Protein 3QWX (pdb70)

Solvent-accessible surface area: 10284 Å² total; per-residue (Å²): 147,52,24,73,15,143,102,8,168,42,10,46,23,83,82,12,55,131,127,77,0,79,141,26,0,32,55,126,134,14,74,70,2,14,0,0,0,5,53,20,117,138,130,60,34,63,8,0,0,0,9,5,21,98,154,66,104,20,6,13,31,31,43,2,55,162,40,152,80,130,173,84,72,114,45,100,18,26,15,80,6,64,132,74,88,23,105,61,20,16,33,0,0,82,64,3,22,145,159,82,29,68,120,10,30,4,116,35,26,24,132,42,104,85,95,46,36,1,34,3,37,116,147,12,101,20,135,174,161,73,15,4,74,11,128,120,50,48,115,0,28,0,13,40,95,88,73,156,88,66,36,24,0,18,24,102,148,18,61,56,8,55,0,7,19,110,68,17,104,118,124

Nearest PDB structures (foldseek):
  3qwy-assembly2_B  TM=8.939E-01  e=1.329E-31  Caenorhabditis elegans
  2dvj-assembly1_A  TM=5.159E-01  e=8.125E-13  Homo sapiens
  1b07-assembly1_A  TM=9.883E-01  e=1.172E-05  Mus musculus
  2lmj-assembly1_A  TM=8.742E-01  e=3.281E-04  Homo sapiens
  2yuq-assembly1_A  TM=8.452E-01  e=4.145E-04  Homo sapiens

Radius of gyration: 17.6 Å; Cα contacts (8 Å, |Δi|>4): 354; chains: 1; bounding box: 47×38×43 Å

B-factor: mean 26.17, std 8.37, range [12.66, 71.39]

Foldseek 3Di:
DADQLVLQLLQEDAVDDPVRLCVQCLDQVRDFQEWGKYPDPDPPWIKIKGQQDNPPVGIDIWIWDWADADPVNPQGTWIDTPPDIGSHRSRVLVVQQPPPDPRHGHRHRDDADFPAKKFFCAFAPDDDPQADGDHHRFIWTFRACPDQFWTWIAHPSSDIHIDGPVGIDGD

Sequence (171 aa):
NGFDPFEWRSFYFPGMSREEAHKLLGEPQVSIGTFLMRDSSRPGEYSLTVREADEGNAVCHYLIERGEPKEDGTAAAGVKIANQSFPDIPALLNHFKMRVLTEASLLAAYKKPIIEVVVGTFKFTGERETDLPFEQGERLEILSKTNQDWWEARNALGTTGLVPANYVQIQ

Secondary structure (DSSP, 8-state):
--S-GGGGGGGEETT--HHHHHHHHHSTTPPTTEEEEEE-SSTT-EEEEEE--SSSS-EEEEEEEE-PPPTTSSS---EEETTEEESSHHHHHHHTTSS-SSS----EE--PPPSEEEEESS-B--SSTTB--B-TT-EEEEEE--SSSEEEEE-TT--EEEEEGGGEEE-

Structure (mmCIF, N/CA/C/O backbone):
data_3QWX
#
_entry.id   3QWX
#
_cell.length_a   86.681
_cell.length_b   86.681
_cell.length_c   87.781
_cell.angle_alpha   90.00
_cell.angle_beta   90.00
_cell.angle_gamma   120.00
#
_symmetry.space_group_name_H-M   'P 61 2 2'
#
loop_
_entity.id
_entity.type
_entity.pdbx_description
1 polymer 'Cell death abnormality protein 2'
2 non-polymer 'SULFATE ION'
3 water water
#
loop_
_atom_site.group_PDB
_atom_site.id
_atom_site.type_symbol
_atom_site.label_atom_id
_atom_site.label_alt_id
_atom_site.label_comp_id
_atom_site.label_asym_id
_atom_site.label_entity_id
_atom_site.label_seq_id
_atom_site.pdbx_PDB_ins_code
_atom_site.Cartn_x
_atom_site.Cartn_y
_atom_site.Cartn_z
_atom_site.occupancy
_atom_site.B_iso_or_equiv
_atom_site.auth_seq_id
_atom_site.auth_comp_id
_atom_site.auth_asym_id
_atom_site.auth_atom_id
_atom_site.pdbx_PDB_model_num
ATOM 1 N N . ASN A 1 4 ? 10.502 25.810 60.659 1.00 51.94 4 ASN X N 1
ATOM 2 C CA . ASN A 1 4 ? 9.059 26.025 60.598 1.00 47.96 4 ASN X CA 1
ATOM 3 C C . ASN A 1 4 ? 8.478 25.707 59.206 1.00 46.51 4 ASN X C 1
ATOM 4 O O . ASN A 1 4 ? 8.835 24.690 58.603 1.00 51.34 4 ASN X O 1
ATOM 9 N N . GLY A 1 5 ? 7.598 26.575 58.699 1.00 45.75 5 GLY X N 1
ATOM 10 C CA . GLY A 1 5 ? 6.826 26.287 57.494 1.00 37.98 5 GLY X CA 1
ATOM 11 C C . GLY A 1 5 ? 7.502 26.608 56.166 1.00 39.02 5 GLY X C 1
ATOM 12 O O . GLY A 1 5 ? 6.991 26.271 55.088 1.00 37.61 5 GLY X O 1
ATOM 13 N N . PHE A 1 6 ? 8.648 27.272 56.242 1.00 26.87 6 PHE X N 1
ATOM 14 C CA . PHE A 1 6 ? 9.439 27.591 55.069 1.00 27.11 6 PHE X CA 1
ATOM 15 C C . PHE A 1 6 ? 10.875 27.829 55.523 1.00 24.22 6 PHE X C 1
ATOM 16 O O . PHE A 1 6 ? 11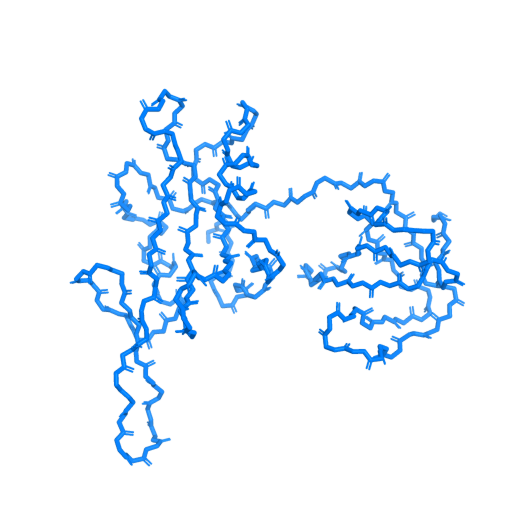.140 28.012 56.712 1.00 23.65 6 PHE X O 1
ATOM 24 N N . ASP A 1 7 ? 11.798 27.800 54.572 1.00 23.89 7 ASP X N 1
ATOM 25 C CA . ASP A 1 7 ? 13.202 28.048 54.857 1.00 23.02 7 ASP X CA 1
ATOM 26 C C . ASP A 1 7 ? 13.537 29.466 54.399 1.00 21.98 7 ASP X C 1
ATOM 27 O O . ASP A 1 7 ? 13.521 29.751 53.195 1.00 19.70 7 ASP X O 1
ATOM 32 N N . PRO A 1 8 ? 13.807 30.366 55.364 1.00 21.36 8 PRO X N 1
ATOM 33 C CA . PRO A 1 8 ? 14.081 31.784 55.092 1.00 19.79 8 PRO X CA 1
ATOM 34 C C . PRO A 1 8 ? 15.262 31.963 54.154 1.00 19.10 8 PRO X C 1
ATOM 35 O O . PRO A 1 8 ? 15.276 32.907 53.376 1.00 17.09 8 PRO X O 1
ATOM 39 N N . PHE A 1 9 ? 16.247 31.070 54.225 1.00 18.49 9 PHE X N 1
ATOM 40 C CA . PHE A 1 9 ? 17.410 31.181 53.346 1.00 19.62 9 PHE X CA 1
ATOM 41 C C . PHE A 1 9 ? 17.069 30.911 51.874 1.00 22.62 9 PHE X C 1
ATOM 42 O O . PHE A 1 9 ? 17.770 31.360 50.964 1.00 20.40 9 PHE X O 1
ATOM 50 N N . GLU A 1 10 ? 15.970 30.207 51.649 1.00 20.31 10 GLU X N 1
ATOM 51 C CA . GLU A 1 10 ? 15.551 29.864 50.288 1.00 19.24 10 GLU X CA 1
ATOM 52 C C . GLU A 1 10 ? 14.449 30.782 49.751 1.00 22.88 10 GLU X C 1
ATOM 53 O O . GLU A 1 10 ? 13.589 30.358 48.967 1.00 25.08 10 GLU X O 1
ATOM 59 N N . TRP A 1 11 ? 14.501 32.051 50.143 1.00 21.10 11 TRP X N 1
ATOM 60 C CA . TRP A 1 11 ? 13.445 33.002 49.799 1.00 21.74 11 TRP X CA 1
ATOM 61 C C . TRP A 1 11 ? 13.328 33.311 48.303 1.00 23.87 11 TRP X C 1
ATOM 62 O O . TRP A 1 11 ? 12.275 33.756 47.836 1.00 23.35 11 TRP X O 1
ATOM 73 N N . ARG A 1 12 ? 14.404 33.084 47.557 1.00 24.39 12 ARG X N 1
ATOM 74 C CA . ARG A 1 12 ? 14.385 33.333 46.116 1.00 27.00 12 ARG X CA 1
ATOM 75 C C . ARG A 1 12 ? 13.423 32.377 45.404 1.00 27.11 12 ARG X C 1
ATOM 76 O O . ARG A 1 12 ? 12.971 32.647 44.290 1.00 29.91 12 ARG X O 1
ATOM 84 N N . SER A 1 13 ? 13.080 31.281 46.075 1.00 24.56 13 SER X N 1
ATOM 85 C CA . SER A 1 13 ? 12.073 30.349 45.572 1.00 23.88 13 SER X CA 1
ATOM 86 C C . SER A 1 13 ? 10.635 30.787 45.892 1.00 25.99 13 SER X C 1
ATOM 87 O O . SER A 1 13 ? 9.681 30.209 45.372 1.00 26.32 13 SER X O 1
ATOM 90 N N . PHE A 1 14 ? 10.461 31.784 46.759 1.00 24.39 14 PHE X N 1
ATOM 91 C CA . PHE A 1 14 ? 9.132 32.403 46.866 1.00 21.86 14 PHE X CA 1
ATOM 92 C C . PHE A 1 14 ? 9.109 33.875 46.441 1.00 23.89 14 PHE X C 1
ATOM 93 O O . PHE A 1 14 ? 8.277 34.670 46.899 1.00 19.73 14 PHE X O 1
ATOM 101 N N . TYR A 1 15 ? 10.026 34.196 45.527 1.00 21.02 15 TYR X N 1
ATOM 102 C CA . TYR A 1 15 ? 10.198 35.533 44.971 1.00 23.44 15 TYR X CA 1
ATOM 103 C C . TYR A 1 15 ? 9.642 35.551 43.538 1.00 25.26 15 TYR X C 1
ATOM 104 O O . TYR A 1 15 ? 9.934 34.655 42.745 1.00 25.93 15 TYR X O 1
ATOM 113 N N . PHE A 1 16 ? 8.815 36.548 43.226 1.00 21.86 16 PHE X N 1
ATOM 114 C CA . PHE A 1 16 ? 8.108 36.594 41.952 1.00 22.88 16 PHE X CA 1
ATOM 115 C C . PHE A 1 16 ? 8.454 37.874 41.183 1.00 26.16 16 PHE X C 1
ATOM 116 O O . PHE A 1 16 ? 7.715 38.856 41.216 1.00 24.70 16 PHE X O 1
ATOM 124 N N . PRO A 1 17 ? 9.594 37.852 40.478 1.00 28.66 17 PRO X N 1
ATOM 125 C CA . PRO A 1 17 ? 10.152 38.997 39.746 1.00 29.48 17 PRO X CA 1
ATOM 126 C C . PRO A 1 17 ? 9.176 39.627 38.737 1.00 30.98 17 PRO X C 1
ATOM 127 O O . PRO A 1 17 ? 9.205 40.843 38.547 1.00 37.28 17 PRO X O 1
ATOM 131 N N . GLY A 1 18 ? 8.317 38.833 38.111 1.00 28.18 18 GLY X N 1
ATOM 132 C CA . GLY A 1 18 ? 7.390 39.393 37.135 1.00 34.79 18 GLY X CA 1
ATOM 133 C C . GLY A 1 18 ? 6.127 40.047 37.682 1.00 37.74 18 GLY X C 1
ATOM 134 O O . GLY A 1 18 ? 5.436 40.785 36.972 1.00 36.85 18 GLY X O 1
ATOM 135 N N . MET A 1 19 ? 5.833 39.801 38.955 1.00 31.98 19 MET X N 1
ATOM 136 C CA . MET A 1 19 ? 4.527 40.136 39.528 1.00 30.53 19 MET X CA 1
ATOM 137 C C . MET A 1 19 ? 4.387 41.581 40.014 1.00 32.41 19 MET X C 1
ATOM 138 O O . MET A 1 19 ? 5.286 42.124 40.668 1.00 29.58 19 MET X O 1
ATOM 143 N N . SER A 1 20 ? 3.242 42.198 39.712 1.00 27.33 20 SER X N 1
ATOM 144 C CA . SER A 1 20 ? 2.978 43.550 40.183 1.00 28.05 20 SER X CA 1
ATOM 145 C C . SER A 1 20 ? 2.332 43.513 41.558 1.00 26.57 20 SER X C 1
ATOM 146 O O . SER A 1 20 ? 1.878 42.459 42.012 1.00 22.36 20 SER X O 1
ATOM 149 N N . ARG A 1 21 ? 2.282 44.674 42.206 1.00 23.72 21 ARG X N 1
ATOM 150 C CA . ARG A 1 21 ? 1.545 44.834 43.444 1.00 25.14 21 ARG X CA 1
ATOM 151 C C . ARG A 1 21 ? 0.096 44.383 43.262 1.00 29.79 21 ARG X C 1
ATOM 152 O O . ARG A 1 21 ? -0.465 43.679 44.102 1.00 25.71 21 ARG X O 1
ATOM 160 N N . GLU A 1 22 ? -0.503 44.791 42.151 1.00 29.80 22 GLU X N 1
ATOM 161 C CA . GLU A 1 22 ? -1.907 44.505 41.887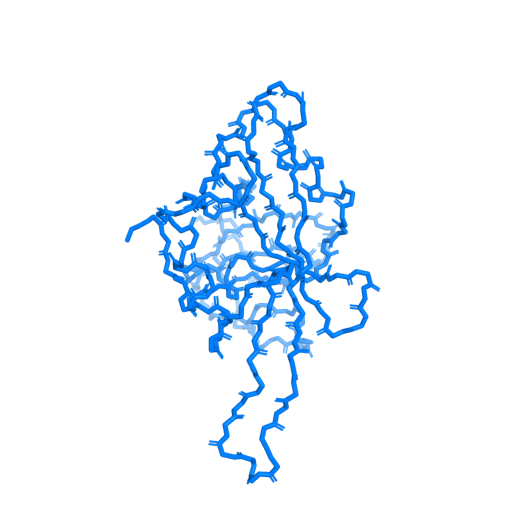 1.00 27.02 22 GLU X CA 1
ATOM 162 C C . GLU A 1 22 ? -2.174 43.013 41.691 1.00 26.62 22 GLU X C 1
ATOM 163 O O . GLU A 1 22 ? -3.193 42.484 42.165 1.00 24.30 22 GLU X O 1
ATOM 169 N N . GLU A 1 23 ? -1.270 42.332 40.995 1.00 24.35 23 GLU X N 1
ATOM 170 C CA . GLU A 1 23 ? -1.447 40.902 40.813 1.00 25.79 23 GLU X CA 1
ATOM 171 C C . GLU A 1 23 ? -1.281 40.148 42.129 1.00 23.18 23 GLU X C 1
ATOM 172 O O . GLU A 1 23 ? -2.082 39.268 42.453 1.00 22.99 23 GLU X O 1
ATOM 178 N N . ALA A 1 24 ? -0.238 40.490 42.879 1.00 25.87 24 ALA X N 1
ATOM 179 C CA . ALA A 1 24 ? -0.023 39.907 44.212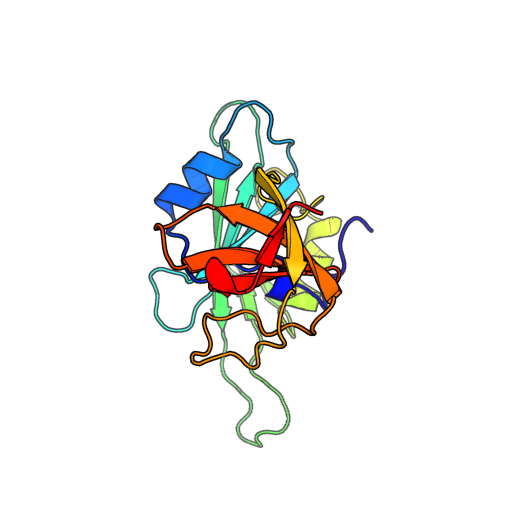 1.00 23.61 24 ALA X CA 1
ATOM 180 C C . ALA A 1 24 ? -1.227 40.072 45.134 1.00 20.46 24 ALA X C 1
ATOM 181 O O . ALA A 1 24 ? -1.610 39.147 45.852 1.00 20.39 24 ALA X O 1
ATOM 183 N N . HIS A 1 25 ? -1.804 41.266 45.137 1.00 18.96 25 HIS X N 1
ATOM 184 C CA . HIS A 1 25 ? -2.936 41.566 46.007 1.00 21.57 25 HIS X CA 1
ATOM 185 C C . HIS A 1 25 ? -4.126 40.681 45.637 1.00 20.78 25 HIS X C 1
ATOM 186 O O . HIS A 1 25 ? -4.812 40.121 46.499 1.00 20.39 25 HIS X O 1
ATOM 193 N N . LYS A 1 26 ? -4.381 40.583 44.341 1.00 22.99 26 LYS X N 1
ATOM 194 C CA . LYS A 1 26 ? -5.438 39.721 43.839 1.00 24.35 26 LYS X CA 1
ATOM 195 C C . LYS A 1 26 ? -5.191 38.258 44.217 1.00 20.47 26 LYS X C 1
ATOM 196 O O . LYS A 1 26 ? -6.071 37.607 44.764 1.00 21.98 26 LYS X O 1
ATOM 202 N N . LEU A 1 27 ? -3.999 37.739 43.922 1.00 19.12 27 LEU X N 1
ATOM 203 C CA . LEU A 1 27 ? -3.701 36.335 44.212 1.00 19.41 27 LEU X CA 1
ATOM 204 C C . LEU A 1 27 ? -3.812 36.016 45.710 1.00 21.37 27 LEU X C 1
ATOM 205 O O . LEU A 1 27 ? -4.447 35.036 46.100 1.00 22.02 27 LEU X O 1
ATOM 210 N N . LEU A 1 28 ? -3.196 36.845 46.548 1.00 20.59 28 LEU X N 1
ATOM 211 C CA . LEU A 1 28 ? -3.200 36.598 47.986 1.00 17.95 28 LEU X CA 1
ATOM 212 C C . LEU A 1 28 ? -4.548 36.922 48.634 1.00 19.01 28 LEU X C 1
ATOM 213 O O . LEU A 1 28 ? -4.839 36.459 49.743 1.00 20.91 28 LEU X O 1
ATOM 218 N N . GLY A 1 29 ? -5.378 37.688 47.926 1.00 20.82 29 GLY X N 1
ATOM 219 C CA . GLY A 1 29 ? -6.703 38.030 48.407 1.00 20.75 29 GLY X CA 1
ATOM 220 C C . GLY A 1 29 ? -7.798 37.021 48.079 1.00 25.89 29 GLY X C 1
ATOM 221 O O . GLY A 1 29 ? -8.930 37.151 48.559 1.00 20.88 29 GLY X O 1
ATOM 222 N N . GLU A 1 30 ? -7.469 36.016 47.267 1.00 23.04 30 GLU X N 1
ATOM 223 C CA . GLU A 1 30 ? -8.445 34.996 46.881 1.00 21.91 30 GLU X CA 1
ATOM 224 C C . GLU A 1 30 ? -8.977 34.247 48.115 1.00 21.78 30 GLU X C 1
ATOM 225 O O . GLU A 1 30 ? -8.254 34.063 49.097 1.00 21.63 30 GLU X O 1
ATOM 231 N N . PRO A 1 31 ? -10.260 33.845 48.084 1.00 24.81 31 PRO X N 1
ATOM 232 C CA . PRO A 1 31 ? -10.947 33.329 49.285 1.00 24.20 31 PRO X CA 1
ATOM 233 C C . PRO A 1 31 ? -10.291 32.101 49.897 1.00 19.60 31 PRO X C 1
ATOM 234 O O . PRO A 1 31 ? -10.337 31.942 51.116 1.00 22.69 31 PRO X O 1
ATOM 238 N N . GLN A 1 32 ? -9.695 31.242 49.075 1.00 18.69 32 GLN X N 1
ATOM 239 C CA . GLN A 1 32 ? -9.124 29.986 49.581 1.00 21.31 32 GLN X CA 1
ATOM 240 C C . GLN A 1 32 ? -7.705 30.131 50.172 1.00 20.20 32 GLN X C 1
ATOM 241 O O . GLN A 1 32 ? -7.141 29.181 50.721 1.00 19.34 32 GLN X O 1
ATOM 247 N N . VAL A 1 33 ? -7.123 31.317 50.036 1.00 21.57 33 VAL X N 1
ATOM 248 C CA . VAL A 1 33 ? -5.781 31.579 50.564 1.00 21.46 33 VAL X CA 1
ATOM 249 C C . VAL A 1 33 ? -5.817 31.755 52.084 1.00 20.72 33 VAL X C 1
ATOM 250 O O . VAL A 1 33 ? -6.565 32.587 52.602 1.00 20.77 33 VAL X O 1
ATOM 254 N N . SER A 1 34 ? -5.006 30.973 52.796 1.00 18.69 34 SER X N 1
ATOM 255 C CA . SER A 1 34 ? -5.031 30.995 54.260 1.00 23.19 34 SER X CA 1
ATOM 256 C C . SER A 1 34 ? -4.221 32.154 54.826 1.00 21.83 34 SER X C 1
ATOM 257 O O . SER A 1 34 ? -3.262 32.620 54.212 1.00 19.38 34 SER X O 1
ATOM 260 N N . ILE A 1 35 ? -4.625 32.639 55.990 1.00 22.05 35 ILE X N 1
ATOM 261 C CA . ILE A 1 35 ? -3.884 33.714 56.626 1.00 20.13 35 ILE X CA 1
ATOM 262 C C . ILE A 1 35 ? -2.452 33.251 56.890 1.00 17.44 35 ILE X C 1
ATOM 263 O O . ILE A 1 35 ? -2.223 32.109 57.267 1.00 20.65 35 ILE X O 1
ATOM 268 N N . GLY A 1 36 ? -1.481 34.124 56.658 1.00 16.53 36 GLY X N 1
ATOM 269 C CA . GLY A 1 36 ? -0.086 33.765 56.863 1.00 18.95 36 GLY X CA 1
ATOM 270 C C . GLY A 1 36 ? 0.620 33.408 55.560 1.00 19.86 36 GLY X C 1
ATOM 271 O O . GLY A 1 36 ? 1.854 33.224 55.529 1.00 17.75 36 GLY X O 1
ATOM 272 N N . THR A 1 37 ? -0.156 33.293 54.484 1.00 15.34 37 THR X N 1
ATOM 273 C CA . THR A 1 37 ? 0.433 33.030 53.165 1.00 20.53 37 THR X CA 1
ATOM 274 C C . THR A 1 37 ? 1.087 34.315 52.652 1.00 16.25 37 THR X C 1
ATOM 275 O O . THR A 1 37 ? 0.524 35.402 52.786 1.00 16.72 37 THR X O 1
ATOM 279 N N . PHE A 1 38 ? 2.278 34.193 52.078 1.00 19.81 38 PHE X N 1
ATOM 280 C CA . PHE A 1 38 ? 3.038 35.369 51.661 1.00 18.29 38 PHE X CA 1
ATOM 281 C C . PHE A 1 38 ? 3.882 35.106 50.415 1.00 19.36 38 PHE X C 1
ATOM 282 O O . PH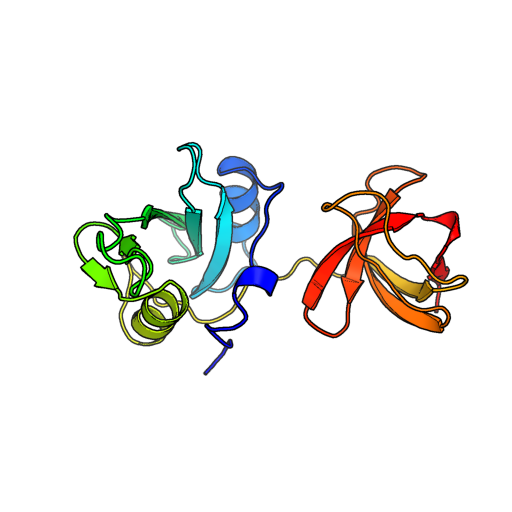E A 1 38 ? 4.150 33.954 50.046 1.00 16.72 38 PHE X O 1
ATOM 290 N N . LEU A 1 39 ? 4.308 36.183 49.770 1.00 13.95 39 LEU X N 1
ATOM 291 C CA . LEU A 1 39 ? 5.303 36.074 48.723 1.00 16.09 39 LEU X CA 1
ATOM 292 C C . LEU A 1 39 ? 6.171 37.313 48.715 1.00 16.48 39 LEU X C 1
ATOM 293 O O . LEU A 1 39 ? 5.821 38.341 49.307 1.00 15.76 39 LEU X O 1
ATOM 298 N N . MET A 1 40 ? 7.307 37.209 48.039 1.00 17.40 40 MET X N 1
ATOM 299 C CA . MET A 1 40 ? 8.135 38.367 47.778 1.00 19.48 40 MET X CA 1
ATOM 300 C C . MET A 1 40 ? 8.120 38.685 46.294 1.00 18.76 40 MET X C 1
ATOM 301 O O . MET A 1 40 ? 7.849 37.821 45.469 1.00 20.20 40 MET X O 1
ATOM 306 N N . ARG A 1 41 ? 8.391 39.941 45.978 1.00 17.60 41 ARG X N 1
ATOM 307 C CA . ARG A 1 41 ? 8.334 40.431 44.607 1.00 24.78 41 ARG X CA 1
ATOM 308 C C . ARG A 1 41 ? 9.127 41.721 44.546 1.00 25.47 41 ARG X C 1
ATOM 309 O O . ARG A 1 41 ? 9.621 42.199 45.568 1.00 21.48 41 ARG X O 1
ATOM 317 N N . ASP A 1 42 ? 9.227 42.304 43.358 1.00 21.94 42 ASP X N 1
ATOM 318 C CA . ASP A 1 42 ? 9.858 43.613 43.234 1.00 25.69 42 ASP X CA 1
ATOM 319 C C . ASP A 1 42 ? 8.945 44.750 43.691 1.00 29.87 42 ASP X C 1
ATOM 320 O O . ASP A 1 42 ? 7.738 44.735 43.451 1.00 29.18 42 ASP X O 1
ATOM 325 N N . SER A 1 43 ? 9.528 45.735 44.363 1.00 23.30 43 SER X N 1
ATOM 326 C CA . SER A 1 43 ? 8.812 46.962 44.676 1.00 28.41 43 SER X CA 1
ATOM 327 C C . SER A 1 43 ? 8.736 47.891 43.456 1.00 27.71 43 SER X C 1
ATOM 328 O O . SER A 1 43 ? 9.498 47.744 42.506 1.00 30.43 43 SER X O 1
ATOM 331 N N . SER A 1 44 ? 7.827 48.858 43.499 1.00 32.93 44 SER X N 1
ATOM 332 C CA . SER A 1 44 ? 7.798 49.916 42.492 1.00 35.97 44 SER X CA 1
ATOM 333 C C . SER A 1 44 ? 9.037 50.805 42.652 1.00 39.91 44 SER X C 1
ATOM 334 O O . SER A 1 44 ? 9.407 51.558 41.747 1.00 40.76 44 SER X O 1
ATOM 337 N N . ARG A 1 45 ? 9.677 50.702 43.813 1.00 34.63 45 ARG X N 1
ATOM 338 C CA . ARG A 1 45 ? 10.907 51.435 44.083 1.00 34.74 45 ARG X CA 1
ATOM 339 C C . ARG A 1 45 ? 12.130 50.657 43.595 1.00 36.46 45 ARG X C 1
ATOM 340 O O . ARG A 1 45 ? 12.265 49.459 43.870 1.00 36.36 45 ARG X O 1
ATOM 348 N N . PRO A 1 46 ? 13.024 51.337 42.857 1.00 34.90 46 PRO X N 1
ATOM 349 C CA . PRO A 1 46 ? 14.252 50.707 42.369 1.00 35.00 46 PRO X CA 1
ATOM 350 C C . PRO A 1 46 ? 15.028 50.030 43.497 1.00 32.08 46 PRO X C 1
ATOM 351 O O . PRO A 1 46 ? 15.214 50.626 44.562 1.00 34.29 46 PRO X O 1
ATOM 355 N N . GLY A 1 47 ? 15.463 48.797 43.257 1.00 29.78 47 GLY X N 1
ATOM 356 C CA . GLY A 1 47 ? 16.315 48.080 44.188 1.00 31.59 47 GLY X CA 1
ATOM 357 C C . GLY A 1 47 ? 15.695 47.715 45.520 1.00 34.48 47 GLY X C 1
ATOM 358 O O . GLY A 1 47 ? 16.411 47.344 46.454 1.00 38.54 47 GLY X O 1
ATOM 359 N N . GLU A 1 48 ? 14.375 47.834 45.637 1.00 33.45 48 GLU X N 1
ATOM 360 C CA . GLU A 1 48 ? 13.698 47.374 46.844 1.00 31.55 48 GLU X CA 1
ATOM 361 C C . GLU A 1 48 ? 12.874 46.114 46.557 1.00 31.41 48 GLU X C 1
ATOM 362 O O . GLU A 1 48 ? 12.559 45.806 45.404 1.00 30.69 48 GLU X O 1
ATOM 368 N N . TYR A 1 49 ? 12.557 45.374 47.614 1.00 27.57 49 TYR X N 1
ATOM 369 C CA . TYR A 1 49 ? 11.643 44.252 47.510 1.00 27.42 49 TYR X CA 1
ATOM 370 C C . TYR A 1 49 ? 10.373 44.597 48.249 1.00 23.32 49 TYR X C 1
ATOM 371 O O . TYR A 1 49 ? 10.353 45.477 49.099 1.00 24.13 49 TYR X O 1
ATOM 380 N N . SER A 1 50 ? 9.309 43.887 47.916 1.00 25.37 50 SER X N 1
ATOM 381 C CA . SER A 1 50 ? 8.054 44.008 48.621 1.00 21.46 50 SER X CA 1
ATOM 382 C C . SER A 1 50 ? 7.667 42.637 49.119 1.00 21.34 50 SER X C 1
ATOM 383 O O . SER A 1 50 ? 7.795 41.654 48.399 1.00 18.44 50 SER X O 1
ATOM 386 N N . LEU A 1 51 ? 7.203 42.593 50.360 1.00 19.79 51 LEU X N 1
ATOM 387 C CA . LEU A 1 51 ? 6.638 41.405 50.957 1.00 18.89 51 LEU X CA 1
ATOM 388 C C . LEU A 1 51 ? 5.129 41.609 50.977 1.00 16.74 51 LEU X C 1
ATOM 389 O O . LEU A 1 51 ? 4.648 42.578 51.562 1.00 18.97 51 LEU X O 1
ATOM 394 N N . THR A 1 52 ? 4.393 40.700 50.348 1.00 15.14 52 THR X N 1
ATOM 395 C CA . THR A 1 52 ? 2.922 40.742 50.320 1.00 18.21 52 THR X CA 1
ATOM 396 C C . THR A 1 52 ? 2.339 39.543 51.086 1.00 15.95 52 THR X C 1
ATOM 397 O O . THR A 1 52 ? 2.724 38.399 50.837 1.00 14.48 52 THR X O 1
ATOM 401 N N . VAL A 1 53 ? 1.420 39.821 52.016 1.00 17.35 53 VAL X N 1
ATOM 402 C CA . VAL A 1 53 ? 0.922 38.831 52.974 1.00 17.03 53 VAL X CA 1
ATOM 403 C C . VAL A 1 53 ? -0.607 38.888 53.140 1.00 17.72 53 VAL X C 1
ATOM 404 O O . VAL A 1 53 ? -1.190 39.962 53.236 1.00 19.05 53 VAL X O 1
ATOM 408 N N . ARG A 1 54 ? -1.245 37.724 53.174 1.00 19.50 54 ARG X N 1
ATOM 409 C CA . ARG A 1 54 ? -2.655 37.623 53.559 1.00 18.18 54 ARG X CA 1
ATOM 410 C C . ARG A 1 54 ? -2.691 37.583 55.085 1.00 20.31 54 ARG X C 1
ATOM 411 O O . ARG A 1 54 ? -2.203 36.627 55.697 1.00 18.10 54 ARG X O 1
ATOM 419 N N . GLU A 1 55 ? -3.234 38.631 55.695 1.00 19.51 55 GLU X N 1
ATOM 420 C CA . GLU A 1 55 ? -3.155 38.788 57.150 1.00 21.58 55 GLU X CA 1
ATOM 421 C C . GLU A 1 55 ? -4.519 38.749 57.826 1.00 21.55 55 GLU X C 1
ATOM 422 O O . GLU A 1 55 ? -4.617 38.649 59.049 1.00 23.05 55 GLU X O 1
ATOM 428 N N . ALA A 1 56 ? -5.574 38.826 57.029 1.00 26.21 56 ALA X N 1
ATOM 429 C CA . ALA A 1 56 ? -6.927 38.784 57.570 1.00 26.52 56 ALA X CA 1
ATOM 430 C C . ALA A 1 56 ? -7.892 38.248 56.521 1.00 25.64 56 ALA X C 1
ATOM 431 O O . ALA A 1 56 ? -7.601 38.277 55.331 1.00 21.24 56 ALA X O 1
ATOM 433 N N . ASP A 1 57 ? -9.043 37.764 56.966 1.00 28.51 57 ASP X N 1
ATOM 434 C CA . ASP A 1 57 ? -10.074 37.321 56.040 1.00 35.37 57 ASP X CA 1
ATOM 435 C C . ASP A 1 57 ? -10.960 38.489 55.604 1.00 40.98 57 ASP X C 1
ATOM 436 O O . ASP A 1 57 ? -11.206 38.677 54.412 1.00 42.67 57 ASP X O 1
ATOM 441 N N . GLU A 1 58 ? -11.407 39.282 56.573 1.00 47.06 58 GLU X N 1
ATOM 442 C CA . GLU A 1 58 ? -12.188 40.488 56.305 1.00 49.51 58 GLU X CA 1
ATOM 443 C C . GLU A 1 58 ? -11.222 41.652 56.165 1.00 44.18 58 GLU X C 1
ATOM 444 O O . GLU A 1 58 ? -10.498 41.959 57.122 1.00 40.90 58 GLU X O 1
ATOM 450 N N . GLY A 1 59 ? -11.214 42.297 54.994 1.00 41.48 59 GLY X N 1
ATOM 451 C CA . GLY A 1 59 ? -10.293 43.397 54.717 1.00 39.33 59 GLY X CA 1
ATOM 452 C C . GLY A 1 59 ? -10.213 44.272 55.940 1.00 39.09 59 GLY X C 1
ATOM 453 O O . GLY A 1 59 ? -11.238 44.436 56.609 1.00 46.51 59 GLY X O 1
ATOM 454 N N . ASN A 1 60 ? -9.054 44.842 56.272 1.00 32.42 60 ASN X N 1
ATOM 455 C CA . ASN A 1 60 ? -7.814 44.878 55.483 1.00 30.01 60 ASN X CA 1
ATOM 456 C C . ASN A 1 60 ? -7.122 43.516 55.281 1.00 27.29 60 ASN X C 1
ATOM 457 O O . ASN A 1 60 ? -6.265 43.121 56.072 1.00 29.58 60 ASN X O 1
ATOM 462 N N . ALA A 1 61 ? -7.487 42.800 54.221 1.00 24.74 61 ALA X N 1
ATOM 463 C CA . ALA A 1 61 ? -7.065 41.406 54.075 1.00 24.15 61 ALA X CA 1
ATOM 464 C C . ALA A 1 61 ? -5.603 41.216 53.678 1.00 23.10 61 ALA X C 1
ATOM 465 O O . ALA A 1 61 ? -4.889 40.407 54.278 1.00 26.27 61 ALA X O 1
ATOM 467 N N . VAL A 1 62 ? -5.173 41.929 52.645 1.00 22.02 62 VAL X N 1
ATOM 468 C CA . VAL A 1 62 ? -3.832 41.754 52.121 1.00 24.95 62 VAL X CA 1
ATOM 469 C C . VAL A 1 62 ? -2.978 42.995 52.389 1.00 22.60 62 VAL X C 1
ATOM 470 O O . VAL A 1 62 ? -3.394 44.106 52.075 1.00 22.50 62 VAL X O 1
ATOM 474 N N . CYS A 1 63 ? -1.796 42.797 52.977 1.00 22.65 63 CYS X N 1
ATOM 475 C CA . CYS A 1 63 ? -0.862 43.894 53.266 1.00 25.01 63 CYS X CA 1
ATOM 476 C C . CYS A 1 63 ? 0.464 43.755 52.508 1.00 21.14 63 CYS X C 1
ATOM 477 O O . CYS A 1 63 ? 0.922 42.650 52.231 1.00 19.02 63 CYS X O 1
ATOM 480 N N . HIS A 1 64 ? 1.069 44.893 52.195 1.00 20.15 64 HIS X N 1
ATOM 481 C CA . HIS A 1 64 ? 2.346 44.955 51.500 1.00 20.65 64 HIS X CA 1
ATOM 482 C C . HIS A 1 64 ? 3.377 45.707 52.343 1.00 20.47 64 HIS X C 1
ATOM 483 O O . HIS A 1 64 ? 3.054 46.714 52.974 1.00 20.24 64 HIS X O 1
ATOM 490 N N . TYR A 1 65 ? 4.617 45.227 52.327 1.00 21.06 65 TYR X N 1
ATOM 491 C CA . TYR A 1 65 ? 5.703 45.831 53.095 1.00 22.09 65 TYR X CA 1
ATOM 492 C C . TYR A 1 65 ? 6.928 46.081 52.248 1.00 21.93 65 TYR X C 1
ATOM 493 O O . TYR A 1 65 ? 7.423 45.185 51.571 1.00 20.37 65 TYR X O 1
ATOM 502 N N . LEU A 1 66 ? 7.422 47.307 52.303 1.00 18.26 66 LEU X N 1
ATOM 503 C CA . LEU A 1 66 ? 8.628 47.658 51.584 1.00 24.56 66 LEU X CA 1
ATOM 504 C C . LEU A 1 66 ? 9.820 47.151 52.396 1.00 21.20 66 LEU X C 1
ATOM 505 O O . LEU A 1 66 ? 9.960 47.471 53.575 1.00 22.10 66 LEU X O 1
ATOM 510 N N . ILE A 1 67 ? 10.664 46.347 51.765 1.00 21.57 67 ILE X N 1
ATOM 511 C CA . ILE A 1 67 ? 11.885 45.879 52.405 1.00 18.18 67 ILE X CA 1
ATOM 512 C C . ILE A 1 67 ? 13.011 46.743 51.845 1.00 26.24 67 ILE X C 1
ATOM 513 O O . ILE A 1 67 ? 13.431 46.582 50.694 1.00 22.91 67 ILE X O 1
ATOM 518 N N . GLU A 1 68 ? 13.473 47.686 52.657 1.00 24.73 68 GLU X N 1
ATOM 519 C CA . GLU A 1 68 ? 14.465 48.653 52.203 1.00 24.34 68 GLU X CA 1
ATOM 520 C C . GLU A 1 68 ? 15.876 48.188 52.497 1.00 23.80 68 GLU X C 1
ATOM 521 O O . GLU A 1 68 ? 16.157 47.636 53.560 1.00 24.39 68 GLU X O 1
ATOM 527 N N . ARG A 1 69 ? 16.762 48.402 51.538 1.00 23.59 69 ARG X N 1
ATOM 528 C CA . ARG A 1 69 ? 18.165 48.073 51.724 1.00 22.30 69 ARG X CA 1
ATOM 529 C C . ARG A 1 69 ? 18.893 49.276 52.305 1.00 25.49 69 ARG X C 1
ATOM 530 O O . ARG A 1 69 ? 18.708 50.424 51.853 1.00 19.37 69 ARG X O 1
ATOM 538 N N . GLY A 1 70 ? 19.726 49.009 53.303 1.00 24.62 70 GLY X N 1
ATOM 539 C CA . GLY A 1 70 ? 20.403 50.072 54.012 1.00 23.22 70 GLY X CA 1
ATOM 540 C C . GLY A 1 70 ? 21.752 50.369 53.393 1.00 25.24 70 GLY X C 1
ATOM 541 O O . GLY A 1 70 ? 22.029 49.985 52.261 1.00 22.05 70 GLY X O 1
ATOM 542 N N . GLU A 1 71 ? 22.594 51.049 54.158 1.00 23.57 71 GLU X N 1
ATOM 543 C CA . GLU A 1 71 ? 23.915 51.447 53.701 1.00 25.21 71 GLU X CA 1
ATOM 544 C C . GLU A 1 71 ? 24.946 50.356 53.995 1.00 25.12 71 GLU X C 1
ATOM 545 O O . GLU A 1 71 ? 25.042 49.871 55.127 1.00 25.79 71 GLU X O 1
ATOM 551 N N . PRO A 1 72 ? 25.724 49.960 52.973 1.00 24.15 72 PRO X N 1
ATOM 552 C CA . PRO A 1 72 ? 26.743 48.917 53.130 1.00 25.56 72 PRO X CA 1
ATOM 553 C C . PRO A 1 72 ? 27.952 49.513 53.835 1.00 30.15 72 PRO X C 1
ATOM 554 O O . PRO A 1 72 ? 28.216 50.699 53.632 1.00 28.91 72 PRO X O 1
ATOM 558 N N . LYS A 1 73 ? 28.673 48.725 54.630 1.00 30.77 73 LYS X N 1
ATOM 559 C CA . LYS A 1 73 ? 29.900 49.216 55.259 1.00 36.56 73 LYS X CA 1
ATOM 560 C C . LYS A 1 73 ? 30.955 49.489 54.191 1.00 36.12 73 LYS X C 1
ATOM 561 O O . LYS A 1 73 ? 31.024 48.793 53.184 1.00 30.67 73 LYS X O 1
ATOM 567 N N . GLU A 1 74 ? 31.778 50.504 54.420 1.00 39.01 74 GLU X N 1
ATOM 568 C CA . GLU A 1 74 ? 32.699 50.994 53.398 1.00 37.89 74 GLU X CA 1
ATOM 569 C C . GLU A 1 74 ? 33.876 50.050 53.127 1.00 42.15 74 GLU X C 1
ATOM 570 O O . GLU A 1 74 ? 34.562 50.165 52.110 1.00 42.69 74 GLU X O 1
ATOM 576 N N . ASP A 1 75 ? 34.093 49.099 54.029 1.00 48.43 75 ASP X N 1
ATOM 577 C CA . ASP A 1 75 ? 35.162 48.119 53.857 1.00 49.67 75 ASP X CA 1
ATOM 578 C C . ASP A 1 75 ? 34.812 47.079 52.792 1.00 49.96 75 ASP X C 1
ATOM 579 O O . ASP A 1 75 ? 35.693 46.418 52.242 1.00 54.96 75 ASP X O 1
ATOM 584 N N . GLY A 1 76 ? 33.523 46.938 52.497 1.00 48.50 76 GLY X N 1
ATOM 585 C CA . GLY A 1 76 ? 33.072 45.932 51.550 1.00 46.22 76 GLY X CA 1
ATOM 586 C C . GLY A 1 76 ? 32.989 44.558 52.196 1.00 50.19 76 GLY X C 1
ATOM 587 O O . GLY A 1 76 ? 32.773 43.550 51.517 1.00 52.51 76 GLY X O 1
ATOM 588 N N . THR A 1 77 ? 33.156 44.524 53.516 1.00 49.87 77 THR X N 1
ATOM 589 C CA . THR A 1 77 ? 33.186 43.272 54.271 1.00 54.90 77 THR X CA 1
ATOM 590 C C . THR A 1 77 ? 31.971 43.129 55.191 1.00 53.28 77 THR X C 1
ATOM 591 O O . THR A 1 77 ? 32.065 42.542 56.273 1.00 53.97 77 THR X O 1
ATOM 595 N N . ALA A 1 78 ? 30.837 43.676 54.756 1.00 49.33 78 ALA X N 1
ATOM 596 C CA . ALA A 1 78 ? 29.579 43.555 55.486 1.00 43.93 78 ALA X CA 1
ATOM 597 C C . ALA A 1 78 ? 28.413 44.070 54.645 1.00 44.03 78 ALA X C 1
ATOM 598 O O . ALA A 1 78 ? 28.104 45.268 54.660 1.00 44.00 78 ALA X O 1
ATOM 600 N N . ALA A 1 79 ? 27.768 43.159 53.918 1.00 44.49 79 ALA X N 1
ATOM 601 C CA . ALA A 1 79 ? 26.627 43.499 53.063 1.00 38.72 79 ALA X CA 1
ATOM 602 C C . ALA A 1 79 ? 25.618 44.424 53.756 1.00 35.50 79 ALA X C 1
ATOM 603 O O . ALA A 1 79 ? 25.402 44.338 54.970 1.00 37.26 79 ALA X O 1
ATOM 605 N N . ALA A 1 80 ? 25.005 45.315 52.986 1.00 30.36 80 ALA X N 1
ATOM 606 C CA . ALA A 1 80 ? 23.995 46.203 53.533 1.00 27.07 80 ALA X CA 1
ATOM 607 C C . ALA A 1 80 ? 22.910 45.404 54.249 1.00 27.81 80 ALA X C 1
ATOM 608 O O . ALA A 1 80 ? 22.505 44.326 53.806 1.00 25.48 80 ALA X O 1
ATOM 610 N N . GLY A 1 81 ? 22.442 45.947 55.361 1.00 23.23 81 GLY X N 1
ATOM 611 C CA . GLY A 1 81 ? 21.348 45.344 56.085 1.00 23.65 81 GLY X CA 1
ATOM 612 C C . GLY A 1 81 ? 20.050 45.690 55.390 1.00 24.66 81 GLY X C 1
ATOM 613 O O . GLY A 1 81 ? 20.030 46.253 54.293 1.00 24.31 81 GLY X O 1
ATOM 614 N N . VAL A 1 82 ? 18.953 45.376 56.051 1.00 22.84 82 VAL X N 1
ATOM 615 C CA . VAL A 1 82 ? 17.649 45.475 55.440 1.00 24.30 82 VAL X CA 1
ATOM 616 C C . VAL A 1 82 ? 16.660 45.956 56.502 1.00 27.49 82 VAL X C 1
ATOM 617 O O . VAL A 1 82 ? 16.859 45.708 57.702 1.00 23.56 82 VAL X O 1
ATOM 621 N N . LYS A 1 83 ? 15.610 46.653 56.075 1.00 25.85 83 LYS X N 1
ATOM 622 C CA . LYS A 1 83 ? 14.649 47.222 57.022 1.00 27.14 83 LYS X CA 1
ATOM 623 C C . LYS A 1 83 ? 13.198 47.062 56.565 1.00 25.18 83 LYS X C 1
ATOM 624 O O . LYS A 1 83 ? 12.896 47.209 55.378 1.00 22.14 83 LYS X O 1
ATOM 630 N N . ILE A 1 84 ? 12.304 46.717 57.491 1.00 24.47 84 ILE X N 1
ATOM 631 C CA . ILE A 1 84 ? 10.871 46.926 57.252 1.00 28.49 84 ILE X CA 1
ATOM 632 C C . ILE A 1 84 ? 10.340 47.949 58.238 1.00 35.68 84 ILE X C 1
ATOM 633 O O . ILE A 1 84 ? 10.365 47.723 59.453 1.00 33.53 84 ILE X O 1
ATOM 638 N N . ALA A 1 85 ? 9.841 49.063 57.710 1.00 37.94 85 ALA X N 1
ATOM 639 C CA . ALA A 1 85 ? 9.437 50.185 58.545 1.00 45.27 85 ALA X CA 1
ATOM 640 C C . ALA A 1 85 ? 10.644 50.664 59.336 1.00 47.02 85 ALA X C 1
ATOM 641 O O . ALA A 1 85 ? 11.627 51.151 58.770 1.00 44.56 85 ALA X O 1
ATOM 643 N N . ASN A 1 86 ? 10.572 50.506 60.651 1.00 37.26 86 ASN X N 1
ATOM 644 C CA . ASN A 1 86 ? 11.670 50.907 61.513 1.00 46.00 86 ASN X CA 1
ATOM 645 C C . ASN A 1 86 ? 12.262 49.726 62.285 1.00 41.92 86 ASN X C 1
ATOM 646 O O . ASN A 1 86 ? 12.700 49.877 63.424 1.00 41.58 86 ASN X O 1
ATOM 651 N N . GLN A 1 87 ? 12.269 48.552 61.658 1.00 33.57 87 GLN X N 1
ATOM 652 C CA . GLN A 1 87 ? 12.965 47.403 62.219 1.00 28.67 87 GLN X CA 1
ATOM 653 C C . GLN A 1 87 ? 14.053 46.933 61.263 1.00 27.37 87 GLN X C 1
ATOM 654 O O . GLN A 1 87 ? 13.784 46.629 60.097 1.00 23.69 87 GLN X O 1
ATOM 660 N N . SER A 1 88 ? 15.280 46.873 61.763 1.00 23.29 88 SER X N 1
ATOM 661 C CA . SER A 1 88 ? 16.428 46.515 60.945 1.00 22.39 88 SER X CA 1
ATOM 662 C C . SER A 1 88 ? 16.814 45.068 61.160 1.00 21.83 88 SER X C 1
ATOM 663 O O . SER A 1 88 ? 16.679 44.539 62.266 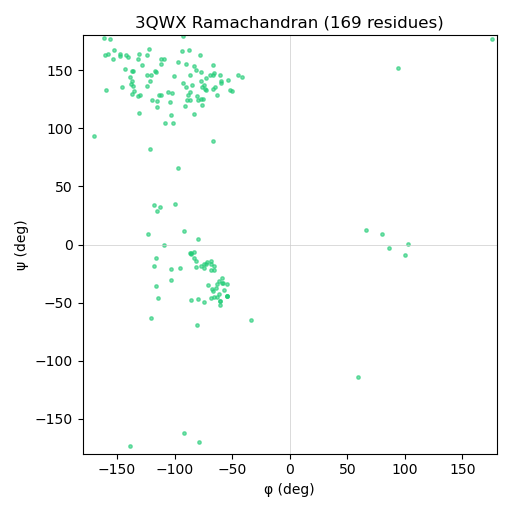1.00 17.69 88 SER X O 1
ATOM 666 N N . PHE A 1 89 ? 17.273 44.433 60.084 1.00 18.54 89 PHE X N 1
ATOM 667 C CA . PHE A 1 89 ? 17.730 43.053 60.115 1.00 19.03 89 PHE X CA 1
ATOM 668 C C . PHE A 1 89 ? 19.024 42.910 59.341 1.00 19.02 89 PHE X C 1
ATOM 669 O O . PHE A 1 89 ? 19.261 43.654 58.396 1.00 19.46 89 PHE X O 1
ATOM 677 N N . PRO A 1 90 ? 19.882 41.957 59.751 1.00 20.67 90 PRO X N 1
ATOM 678 C CA . PRO A 1 90 ? 21.178 41.796 59.081 1.00 23.37 90 PRO X CA 1
ATOM 679 C C . PRO A 1 90 ? 21.010 41.407 57.618 1.00 22.24 90 PRO X C 1
ATOM 680 O O . PRO A 1 90 ? 21.803 41.821 56.771 1.00 18.02 90 PRO X O 1
ATOM 684 N N . ASP A 1 91 ? 19.972 40.622 57.338 1.00 23.35 91 ASP X N 1
ATOM 685 C CA . ASP A 1 91 ? 19.694 40.151 55.985 1.00 21.22 91 ASP X CA 1
ATOM 686 C C . ASP A 1 91 ? 18.206 39.798 55.825 1.00 20.06 91 ASP X C 1
ATOM 687 O O . ASP A 1 91 ? 17.427 39.883 56.781 1.00 16.55 91 ASP X O 1
ATOM 692 N N . ILE A 1 92 ? 17.818 39.424 54.611 1.00 19.88 92 ILE X N 1
ATOM 693 C CA . ILE A 1 92 ? 16.440 39.051 54.328 1.00 17.55 92 ILE X CA 1
ATOM 694 C C . ILE A 1 92 ? 16.020 37.741 55.029 1.00 15.98 92 ILE X C 1
ATOM 695 O O . ILE A 1 92 ? 14.889 37.619 55.487 1.00 17.46 92 ILE X O 1
ATOM 700 N N . PRO A 1 93 ? 16.922 36.747 55.113 1.00 16.38 93 PRO X N 1
ATOM 701 C CA . PRO A 1 93 ? 16.453 35.563 55.846 1.00 16.87 93 PRO X CA 1
ATOM 702 C C . PRO A 1 93 ? 16.175 35.861 57.321 1.00 16.02 93 PRO X C 1
ATOM 703 O O . PRO A 1 93 ? 15.205 35.335 57.889 1.00 17.40 93 PRO X O 1
ATOM 707 N N . ALA A 1 94 ? 17.006 36.704 57.927 1.00 15.06 94 ALA X N 1
ATOM 708 C CA . ALA A 1 94 ? 16.811 37.094 59.313 1.00 13.24 94 ALA X CA 1
ATOM 709 C C . ALA A 1 94 ? 15.467 37.804 59.475 1.00 16.75 94 ALA X C 1
ATOM 710 O O . ALA A 1 94 ? 14.733 37.546 60.427 1.00 16.90 94 ALA X O 1
ATOM 712 N N . LEU A 1 95 ? 15.143 38.684 58.527 1.00 17.34 95 LEU X N 1
ATOM 713 C CA . LEU A 1 95 ? 13.870 39.398 58.526 1.00 14.23 95 LEU X CA 1
ATOM 714 C C . LEU A 1 95 ? 12.707 38.423 58.437 1.00 13.47 95 LEU X C 1
ATOM 715 O O . LEU A 1 95 ? 11.751 38.528 59.191 1.00 18.64 95 LEU X O 1
ATOM 720 N N . LEU A 1 96 ? 12.782 37.487 57.494 1.00 16.93 96 LEU X N 1
ATOM 721 C CA . LEU A 1 96 ? 11.704 36.524 57.262 1.00 17.92 96 LEU X CA 1
ATOM 722 C C . LEU A 1 96 ? 11.529 35.584 58.446 1.00 17.98 96 LEU X C 1
ATOM 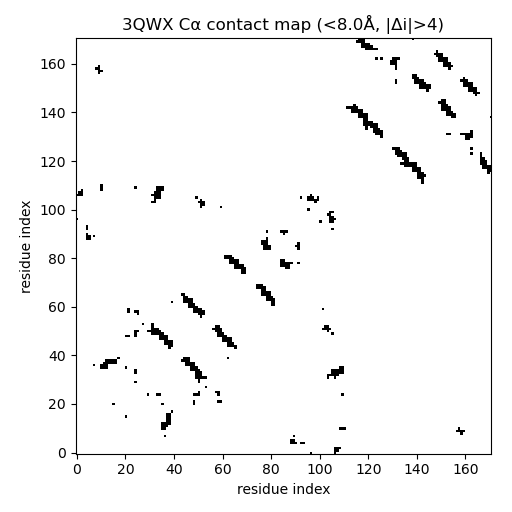723 O O . LEU A 1 96 ? 10.409 35.307 58.856 1.00 16.61 96 LEU X O 1
ATOM 728 N N . ASN A 1 97 ? 12.639 35.067 58.972 1.00 16.38 97 ASN X N 1
ATOM 729 C CA . ASN A 1 97 ? 12.582 34.254 60.189 1.00 17.24 97 ASN X CA 1
ATOM 730 C C . ASN A 1 97 ? 11.888 34.989 61.328 1.00 20.31 97 ASN X C 1
ATOM 731 O O . ASN A 1 97 ? 11.058 34.419 62.053 1.00 21.26 97 ASN X O 1
ATOM 736 N N . HIS A 1 98 ? 12.243 36.259 61.493 1.00 18.38 98 HIS X N 1
ATOM 737 C CA . HIS A 1 98 ? 11.726 37.050 62.604 1.00 19.87 98 HIS X CA 1
ATOM 738 C C . HIS A 1 98 ? 10.195 37.072 62.583 1.00 20.72 98 HIS X C 1
ATOM 739 O O . HIS A 1 98 ? 9.542 37.009 63.624 1.00 19.75 98 HIS X O 1
ATOM 746 N N . PHE A 1 99 ? 9.614 37.157 61.392 1.00 18.97 99 PHE X N 1
ATOM 747 C CA . PHE A 1 99 ? 8.165 37.325 61.302 1.00 18.98 99 PHE X CA 1
ATOM 748 C C . PHE A 1 99 ? 7.398 35.999 61.207 1.00 18.96 99 PHE X C 1
ATOM 749 O O . PHE A 1 99 ? 6.204 35.979 60.937 1.00 20.17 99 PHE X O 1
ATOM 757 N N . LYS A 1 100 ? 8.093 34.896 61.456 1.00 18.52 100 LYS X N 1
ATOM 758 C CA . LYS A 1 100 ? 7.429 33.624 61.698 1.00 22.42 100 LYS X CA 1
ATOM 759 C C . LYS A 1 100 ? 6.730 33.651 63.053 1.00 20.92 100 LYS X C 1
ATOM 760 O O . LYS A 1 100 ? 5.667 33.059 63.219 1.00 22.83 100 LYS X O 1
ATOM 766 N N . MET A 1 101 ? 7.336 34.337 64.015 1.00 24.07 101 MET X N 1
ATOM 767 C CA . MET A 1 101 ? 6.890 34.273 65.412 1.00 25.25 101 MET X CA 1
ATOM 768 C C . MET A 1 101 ? 6.535 35.636 65.988 1.00 25.09 101 MET X C 1
ATOM 769 O O . MET A 1 101 ? 6.336 35.774 67.197 1.00 25.96 101 MET X O 1
ATOM 774 N N . ARG A 1 102 ? 6.489 36.641 65.123 1.00 20.89 102 ARG X N 1
ATOM 775 C CA . ARG A 1 102 ? 6.103 37.997 65.493 1.00 20.84 102 ARG X CA 1
ATOM 776 C C . ARG A 1 102 ? 5.220 38.464 64.334 1.00 24.55 102 ARG X C 1
ATOM 777 O O . ARG A 1 102 ? 5.471 38.096 63.182 1.00 21.64 102 ARG X O 1
ATOM 785 N N . VAL A 1 103 ? 4.182 39.250 64.612 1.00 24.38 103 VAL X N 1
ATOM 786 C CA . VAL A 1 103 ? 3.309 39.697 63.520 1.00 24.90 103 VAL X CA 1
ATOM 787 C C . VAL A 1 103 ? 3.859 40.912 62.794 1.00 24.15 103 VAL X C 1
ATOM 788 O O . VAL A 1 103 ? 4.618 41.706 63.358 1.00 21.86 103 VAL X O 1
ATOM 792 N N . LEU A 1 104 ? 3.462 41.045 61.532 1.00 20.87 104 LEU X N 1
ATOM 793 C CA . LEU A 1 104 ? 3.744 42.248 60.777 1.00 23.35 104 LEU X CA 1
ATOM 794 C C . LEU A 1 104 ? 2.714 43.286 61.189 1.00 25.63 104 LEU X C 1
ATOM 795 O O . LEU A 1 104 ? 3.032 44.254 61.871 1.00 29.93 104 LEU X O 1
ATOM 800 N N . THR A 1 105 ? 1.470 43.059 60.796 1.00 22.57 105 THR X N 1
ATOM 801 C CA . THR A 1 105 ? 0.380 43.963 61.149 1.00 24.72 105 THR X CA 1
ATOM 802 C C . THR A 1 105 ? -0.656 43.187 61.941 1.00 22.33 105 THR X C 1
ATOM 803 O O . THR A 1 105 ? -0.893 43.463 63.124 1.00 26.65 105 THR X O 1
ATOM 807 N N . GLU A 1 106 ? -1.249 42.188 61.299 1.00 19.15 106 GLU X N 1
ATOM 808 C CA . GLU A 1 106 ? -2.218 41.330 61.963 1.00 21.33 106 GLU X CA 1
ATOM 809 C C . GLU A 1 106 ? -1.788 39.868 62.026 1.00 21.77 106 GLU X C 1
ATOM 810 O O . GLU A 1 106 ? -2.320 39.111 62.829 1.00 25.04 106 GLU X O 1
ATOM 816 N N . ALA A 1 107 ? -0.834 39.463 61.184 1.00 21.20 107 ALA X N 1
ATOM 817 C CA . ALA A 1 107 ? -0.431 38.052 61.143 1.00 20.46 107 ALA X CA 1
ATOM 818 C C . ALA A 1 107 ? 1.069 37.822 60.928 1.00 17.12 107 ALA X C 1
ATOM 819 O O . ALA A 1 107 ? 1.798 38.712 60.506 1.00 19.57 107 ALA X O 1
ATOM 821 N N . SER A 1 108 ? 1.512 36.607 61.228 1.00 16.40 108 SER X N 1
ATOM 822 C CA . SER A 1 108 ? 2.879 36.185 60.958 1.00 17.92 108 SER X CA 1
ATOM 823 C C . SER A 1 108 ? 2.983 35.475 59.605 1.00 18.66 108 SER X C 1
ATOM 824 O O . SER A 1 108 ? 1.979 35.086 59.023 1.00 19.80 108 SER X O 1
ATOM 827 N N . LEU A 1 109 ? 4.209 35.301 59.126 1.00 17.36 109 LEU X N 1
ATOM 828 C CA . LEU A 1 109 ? 4.496 34.523 57.925 1.00 18.39 109 LEU X CA 1
ATOM 829 C C . LEU A 1 109 ? 4.412 33.025 58.222 1.00 19.64 109 LEU X C 1
ATOM 830 O O . LEU A 1 109 ? 5.145 32.532 59.067 1.00 20.32 109 LEU X O 1
ATOM 835 N N . LEU A 1 110 ? 3.523 32.301 57.539 1.00 20.08 110 LEU X N 1
ATOM 836 C CA . LEU A 1 110 ? 3.338 30.883 57.835 1.00 19.74 110 LEU X CA 1
ATOM 837 C C . LEU A 1 110 ? 3.777 30.025 56.661 1.00 24.70 110 LEU X C 1
ATOM 838 O O . LEU A 1 110 ? 4.493 29.035 56.839 1.00 24.21 110 LEU X O 1
ATOM 843 N N . ALA A 1 111 ? 3.348 30.410 55.461 1.00 17.83 111 ALA X N 1
ATOM 844 C CA . ALA A 1 111 ? 3.597 29.597 54.273 1.00 19.76 111 ALA X CA 1
ATOM 845 C C . ALA A 1 111 ? 3.813 30.442 53.020 1.00 19.43 111 ALA X C 1
ATOM 846 O O . ALA A 1 111 ? 3.094 31.397 52.770 1.00 18.22 111 ALA X O 1
ATOM 848 N N . ALA A 1 112 ? 4.815 30.073 52.237 1.00 22.36 112 ALA X N 1
ATOM 849 C CA . ALA A 1 112 ? 5.065 30.709 50.950 1.00 20.44 112 ALA X CA 1
ATOM 850 C C . ALA A 1 112 ? 3.920 30.404 49.970 1.00 20.76 112 ALA X C 1
ATOM 851 O O . ALA A 1 112 ? 3.469 29.251 49.855 1.00 20.48 112 ALA X O 1
ATOM 853 N N . TYR A 1 113 ? 3.444 31.442 49.285 1.00 17.76 113 TYR X N 1
ATOM 854 C CA . TYR A 1 113 ? 2.471 31.283 48.204 1.00 18.36 113 TYR X CA 1
ATOM 855 C C . TYR A 1 113 ? 3.043 30.391 47.098 1.00 19.22 113 TYR X C 1
ATOM 856 O O . TYR A 1 113 ? 4.223 30.494 46.764 1.00 19.59 113 TYR X O 1
ATOM 865 N N . LYS A 1 114 ? 2.204 29.524 46.538 1.00 15.91 114 LYS X N 1
ATOM 866 C CA . LYS A 1 114 ? 2.597 28.666 45.420 1.00 22.91 114 LYS X CA 1
ATOM 867 C C . LYS A 1 114 ? 1.476 28.654 44.389 1.00 19.19 114 LYS X C 1
ATOM 868 O O . LYS A 1 114 ? 0.310 28.419 44.728 1.00 19.47 114 LYS X O 1
ATOM 874 N N . LYS A 1 115 ? 1.827 28.898 43.132 1.00 22.83 115 LYS X N 1
ATOM 875 C CA . LYS A 1 115 ? 0.859 28.783 42.049 1.00 18.10 115 LYS X CA 1
ATOM 876 C C . LYS A 1 115 ? 0.482 27.326 41.839 1.00 19.54 115 LYS X C 1
ATOM 877 O O . LYS A 1 115 ? 1.317 26.442 42.020 1.00 19.82 115 LYS X O 1
ATOM 883 N N . PRO A 1 116 ? -0.783 27.074 41.457 1.00 21.74 116 PRO X N 1
ATOM 884 C CA . PRO A 1 116 ? -1.295 25.726 41.171 1.00 23.96 116 PRO X CA 1
ATOM 885 C C . PRO A 1 116 ? -0.636 25.129 39.923 1.00 19.94 116 PRO X C 1
ATOM 886 O O . PRO A 1 116 ? -0.185 25.859 39.041 1.00 22.59 116 PRO X O 1
ATOM 890 N N . ILE A 1 117 ? -0.599 23.806 39.863 1.00 20.78 117 ILE X N 1
ATOM 891 C CA . ILE A 1 117 ? 0.047 23.093 38.767 1.00 23.24 117 ILE X CA 1
ATOM 892 C C . ILE A 1 117 ? -0.956 22.863 37.642 1.00 24.00 117 ILE X C 1
ATOM 893 O O . ILE A 1 117 ? -2.024 22.290 37.862 1.00 21.58 117 ILE X O 1
ATOM 898 N N . ILE A 1 118 ? -0.613 23.327 36.445 1.00 21.75 118 ILE X N 1
ATOM 899 C CA . ILE A 1 118 ? -1.437 23.093 35.265 1.00 23.60 118 ILE X CA 1
ATOM 900 C C . ILE A 1 118 ? -1.198 21.683 34.733 1.00 27.40 118 ILE X C 1
ATOM 901 O O . ILE A 1 118 ? -2.136 20.959 34.423 1.00 26.41 118 ILE X O 1
ATOM 906 N N . GLU A 1 119 ? 0.066 21.293 34.618 1.00 20.76 119 GLU X N 1
ATOM 907 C CA . GLU A 1 119 ? 0.373 19.912 34.267 1.00 24.13 119 GLU X CA 1
ATOM 908 C C . GLU A 1 119 ? 1.800 19.539 34.651 1.00 23.46 119 GLU X C 1
ATOM 909 O O . GLU A 1 119 ? 2.632 20.415 34.904 1.00 20.88 119 GLU X O 1
ATOM 915 N N . VAL A 1 120 ? 2.064 18.237 34.707 1.00 20.55 120 VAL X N 1
ATOM 916 C CA . VAL A 1 120 ? 3.394 17.718 34.990 1.00 24.25 120 VAL X CA 1
ATOM 917 C C . VAL A 1 120 ? 4.046 17.252 33.692 1.00 25.62 120 VAL X C 1
ATOM 918 O O . VAL A 1 120 ? 3.442 16.517 32.908 1.00 26.99 120 VAL X O 1
ATOM 922 N N . VAL A 1 121 ? 5.280 17.690 33.469 1.00 25.16 121 VAL X N 1
ATOM 923 C CA . VAL A 1 121 ? 5.990 17.388 32.237 1.00 22.88 121 VAL X CA 1
ATOM 924 C C . VAL A 1 121 ? 7.373 16.869 32.576 1.00 22.86 121 VAL X C 1
ATOM 925 O O . VAL A 1 121 ? 7.836 17.013 33.708 1.00 19.20 121 VAL X O 1
ATOM 929 N N . VAL A 1 122 ? 8.025 16.249 31.598 1.00 23.36 122 VAL X N 1
ATOM 930 C CA . VAL A 1 122 ? 9.437 15.923 31.725 1.00 21.76 122 VAL X CA 1
ATOM 931 C C . VAL A 1 122 ? 10.208 16.533 30.562 1.00 22.73 122 VAL X C 1
ATOM 932 O O . VAL A 1 122 ? 9.689 16.629 29.441 1.00 21.64 122 VAL X O 1
ATOM 936 N N . GLY A 1 123 ? 11.443 16.945 30.841 1.00 20.30 123 GLY X N 1
ATOM 937 C CA . GLY A 1 123 ? 12.310 17.519 29.830 1.00 21.20 123 GLY X CA 1
ATOM 938 C C . GLY A 1 123 ? 12.604 16.485 28.758 1.00 20.03 123 GLY X C 1
ATOM 939 O O . GLY A 1 123 ? 12.994 15.361 29.066 1.00 20.29 123 GLY X O 1
ATOM 940 N N . THR A 1 124 ? 12.395 16.849 27.500 1.00 20.07 124 THR X N 1
ATOM 941 C CA . THR A 1 124 ? 12.662 15.921 26.398 1.00 24.15 124 THR X CA 1
ATOM 942 C C . THR A 1 124 ? 14.065 16.178 25.833 1.00 28.77 124 THR X C 1
ATOM 943 O O . THR A 1 124 ? 14.659 15.321 25.176 1.00 24.81 124 THR X O 1
ATOM 947 N N . PHE A 1 125 ? 14.583 17.372 26.096 1.00 25.54 125 PHE X N 1
ATOM 948 C CA . PHE A 1 125 ? 15.947 17.727 25.738 1.00 25.21 125 PHE X CA 1
ATOM 949 C C . PHE A 1 125 ? 16.51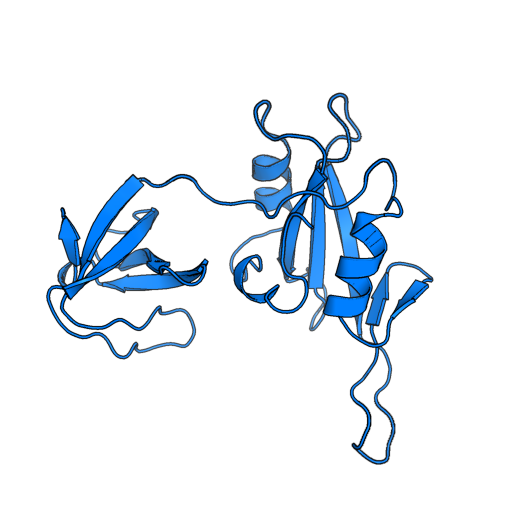8 18.554 26.886 1.00 24.39 125 PHE X C 1
ATOM 950 O O . PHE A 1 125 ? 15.770 19.082 27.710 1.00 24.64 125 PHE X O 1
ATOM 958 N N . LYS A 1 126 ? 17.838 18.665 26.953 1.00 24.10 126 LYS X N 1
ATOM 959 C CA . LYS A 1 126 ? 18.455 19.532 27.946 1.00 25.11 126 LYS X CA 1
ATOM 960 C C . LYS A 1 126 ? 18.253 21.002 27.558 1.00 22.52 126 LYS X C 1
ATOM 961 O O . LYS A 1 126 ? 18.287 21.361 26.381 1.00 22.19 126 LYS X O 1
ATOM 967 N N . PHE A 1 127 ? 18.040 21.850 28.555 1.00 21.67 127 PHE X N 1
ATOM 968 C CA . PHE A 1 127 ? 17.854 23.277 28.315 1.00 22.31 127 PHE X CA 1
ATOM 969 C C . PHE A 1 127 ? 18.752 24.090 29.236 1.00 22.03 127 PHE X C 1
ATOM 970 O O . PHE A 1 127 ? 18.559 24.100 30.442 1.00 21.69 127 PHE X O 1
ATOM 978 N N . THR A 1 128 ? 19.731 24.776 28.661 1.00 23.23 128 THR X N 1
ATOM 979 C CA . THR A 1 128 ? 20.678 25.551 29.456 1.00 22.30 128 THR X CA 1
ATOM 980 C C . THR A 1 128 ? 20.106 26.908 29.837 1.00 26.29 128 THR X C 1
ATOM 981 O O . THR A 1 128 ? 20.581 27.543 30.775 1.00 26.81 128 THR X O 1
ATOM 985 N N . GLY A 1 129 ? 19.084 27.342 29.106 1.00 25.68 129 GLY X N 1
ATOM 986 C CA . GLY A 1 129 ? 18.511 28.657 29.297 1.00 25.28 129 GLY X CA 1
ATOM 987 C C . GLY A 1 129 ? 19.170 29.617 28.324 1.00 30.08 129 GLY X C 1
ATOM 988 O O . GLY A 1 129 ? 20.316 29.402 27.926 1.00 28.18 129 GLY X O 1
ATOM 989 N N . GLU A 1 130 ? 18.437 30.659 27.931 1.00 28.26 130 GLU X N 1
ATOM 990 C CA . GLU A 1 130 ? 18.954 31.682 27.026 1.00 29.26 130 GLU X CA 1
ATOM 991 C C . GLU A 1 130 ? 19.005 33.030 27.752 1.00 31.24 130 GLU X C 1
ATOM 992 O O . GLU A 1 130 ? 19.915 33.827 27.533 1.00 33.55 130 GLU X O 1
ATOM 998 N N . ARG A 1 131 ? 18.021 33.273 28.616 1.00 28.38 131 ARG X N 1
ATOM 999 C CA . ARG A 1 131 ? 17.971 34.493 29.427 1.00 29.17 131 ARG X CA 1
ATOM 1000 C C . ARG A 1 131 ? 17.926 34.142 30.906 1.00 29.43 131 ARG X C 1
ATOM 1001 O O . ARG A 1 131 ? 17.701 32.988 31.272 1.00 30.44 131 ARG X O 1
ATOM 1009 N N . GLU A 1 132 ? 18.113 35.147 31.753 1.00 29.49 132 GLU X N 1
ATOM 1010 C CA . GLU A 1 132 ? 18.065 34.978 33.210 1.00 25.73 132 GLU X CA 1
ATOM 1011 C C . GLU A 1 132 ? 16.649 34.655 33.720 1.00 29.09 132 GLU X C 1
ATOM 1012 O O . GLU A 1 132 ? 16.460 34.230 34.863 1.00 25.04 132 GLU X O 1
ATOM 1018 N N . THR A 1 133 ? 15.661 34.869 32.855 1.00 26.92 133 THR X N 1
ATOM 1019 C CA . THR A 1 133 ? 14.264 34.632 33.173 1.00 24.23 133 THR X CA 1
ATOM 1020 C C . THR A 1 133 ? 13.892 33.168 32.919 1.00 21.44 133 THR X C 1
ATOM 1021 O O . THR A 1 133 ? 12.789 32.729 33.252 1.00 21.58 133 THR X O 1
ATOM 1025 N N . ASP A 1 134 ? 14.823 32.424 32.328 1.00 16.46 134 ASP X N 1
ATOM 1026 C CA . ASP A 1 134 ? 14.573 31.044 31.926 1.00 20.50 134 ASP X CA 1
ATOM 1027 C C . ASP A 1 134 ? 14.930 30.065 33.034 1.00 20.65 134 ASP X C 1
ATOM 1028 O O . ASP A 1 134 ? 15.754 30.364 33.882 1.00 21.97 134 ASP X O 1
ATOM 1033 N N . LEU A 1 135 ? 14.308 28.893 33.011 1.00 18.68 135 LEU X N 1
ATOM 1034 C CA . LEU A 1 135 ? 14.598 27.851 33.983 1.00 19.15 135 LEU X CA 1
ATOM 1035 C C . LEU A 1 135 ? 15.361 26.722 33.294 1.00 18.55 135 LEU X C 1
ATOM 1036 O O . LEU A 1 135 ? 14.770 25.960 32.524 1.00 17.98 135 LEU X O 1
ATOM 1041 N N . PRO A 1 136 ? 16.681 26.631 33.540 1.00 20.48 136 PRO X N 1
ATOM 1042 C CA . PRO A 1 136 ? 17.465 25.548 32.927 1.00 21.44 136 PRO X CA 1
ATOM 1043 C C . PRO A 1 136 ? 17.010 24.217 33.490 1.00 18.36 136 PRO X C 1
ATOM 1044 O O . PRO A 1 136 ? 16.584 24.154 34.641 1.00 16.80 136 PRO X O 1
ATOM 1048 N N . PHE A 1 137 ? 17.068 23.167 32.685 1.00 18.48 137 PHE X N 1
ATOM 1049 C CA . PHE A 1 137 ? 16.747 21.839 33.181 1.00 16.87 137 PHE X CA 1
ATOM 1050 C C . PHE A 1 137 ? 17.464 20.757 32.392 1.00 19.41 137 PHE X C 1
ATOM 1051 O O . PHE A 1 137 ? 18.025 21.009 31.312 1.00 20.48 137 PHE X O 1
ATOM 1059 N N . GLU A 1 138 ? 17.431 19.550 32.940 1.00 19.17 138 GLU X N 1
ATOM 1060 C CA . GLU A 1 138 ? 18.107 18.403 32.344 1.00 19.99 138 GLU X CA 1
ATOM 1061 C C . GLU A 1 138 ? 17.113 17.579 31.522 1.00 19.28 138 GLU X C 1
ATOM 1062 O O . GLU A 1 138 ? 15.908 17.651 31.745 1.00 16.42 138 GLU X O 1
ATOM 1068 N N . GLN A 1 139 ? 17.609 16.809 30.560 1.00 20.01 139 GLN X N 1
ATOM 1069 C CA . GLN A 1 139 ? 16.727 15.923 29.824 1.00 18.33 139 GLN X CA 1
ATOM 1070 C C . GLN A 1 139 ? 16.213 14.902 30.822 1.00 21.16 139 GLN X C 1
ATOM 1071 O O . GLN A 1 139 ? 16.981 14.387 31.629 1.00 17.62 139 GLN X O 1
ATOM 1077 N N . GLY A 1 140 ? 14.914 14.627 30.770 1.00 20.84 140 GLY X N 1
ATOM 1078 C CA . GLY A 1 140 ? 14.303 13.681 31.688 1.00 21.99 140 GLY X CA 1
ATOM 1079 C C . GLY A 1 140 ? 13.871 14.300 33.007 1.00 21.34 140 GLY X C 1
ATOM 1080 O O . GLY A 1 140 ? 13.279 13.620 33.840 1.00 22.65 140 GLY X O 1
ATOM 1081 N N . GLU A 1 141 ? 14.153 15.587 33.205 1.00 21.06 141 GLU X N 1
ATOM 1082 C CA . GLU A 1 141 ? 13.828 16.229 34.479 1.00 20.21 141 GLU X CA 1
ATOM 1083 C C . GLU A 1 141 ? 12.342 16.544 34.620 1.00 20.53 141 GLU X C 1
ATOM 1084 O O . GLU A 1 141 ? 11.718 17.063 33.694 1.00 20.30 141 GLU X O 1
ATOM 1090 N N . ARG A 1 142 ? 11.790 16.242 35.794 1.00 17.74 142 ARG X N 1
ATOM 1091 C CA . ARG A 1 142 ? 10.369 16.459 36.070 1.00 18.49 142 ARG X CA 1
ATOM 1092 C C . ARG A 1 142 ? 10.097 17.917 36.432 1.00 15.69 142 ARG X C 1
ATOM 1093 O O . ARG A 1 142 ? 10.753 18.478 37.294 1.00 19.51 142 ARG X O 1
ATOM 1101 N N . LEU A 1 143 ? 9.144 18.542 35.753 1.00 18.81 143 LEU X N 1
ATOM 1102 C CA . LEU A 1 143 ? 8.830 19.934 36.034 1.00 19.72 143 LEU X CA 1
ATOM 1103 C C . LEU A 1 143 ? 7.333 20.089 36.176 1.00 19.59 143 LEU X C 1
ATOM 1104 O O . LEU A 1 143 ? 6.552 19.253 35.719 1.00 19.94 143 LEU X O 1
ATOM 1109 N N . GLU A 1 144 ? 6.948 21.171 36.822 1.00 19.89 144 GLU X N 1
ATOM 1110 C CA . GLU A 1 144 ? 5.546 21.500 36.998 1.00 20.81 144 GLU X CA 1
ATOM 1111 C C . GLU A 1 144 ? 5.285 22.782 36.242 1.00 17.56 144 GLU X C 1
ATOM 1112 O O . GLU A 1 144 ? 5.940 23.799 36.473 1.00 17.06 144 GLU X O 1
ATOM 1118 N N . ILE A 1 145 ? 4.328 22.724 35.328 1.00 16.97 145 ILE X N 1
ATOM 1119 C CA . ILE A 1 145 ? 3.958 23.882 34.535 1.00 17.17 145 ILE X CA 1
ATOM 1120 C C . ILE A 1 145 ? 2.921 24.727 35.268 1.00 18.40 145 ILE X C 1
ATOM 1121 O O . ILE A 1 145 ? 1.861 24.232 35.637 1.00 17.58 145 ILE X O 1
ATOM 1126 N N . LEU A 1 146 ? 3.234 26.007 35.453 1.00 16.23 146 LEU X N 1
ATOM 1127 C CA . LEU A 1 146 ? 2.386 26.924 36.208 1.00 18.34 146 LEU X CA 1
ATOM 1128 C C . LEU A 1 146 ? 1.602 27.857 35.308 1.00 23.53 146 LEU X C 1
ATOM 1129 O O . LEU A 1 146 ? 0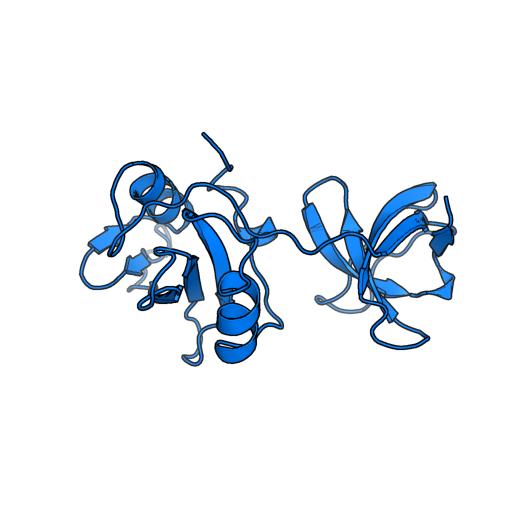.598 28.440 35.723 1.00 21.86 146 LEU X O 1
ATOM 1134 N N . SER A 1 147 ? 2.076 28.036 34.085 1.00 17.53 147 SER X N 1
ATOM 1135 C CA . SER A 1 147 ? 1.399 28.945 33.183 1.00 24.22 147 SER X CA 1
ATOM 1136 C C . SER A 1 147 ? 1.767 28.648 31.753 1.00 23.17 147 SER X C 1
ATOM 1137 O O . SER A 1 147 ? 2.944 28.473 31.434 1.00 17.64 147 SER X O 1
ATOM 1140 N N . LYS A 1 148 ? 0.756 28.577 30.894 1.00 22.65 148 LYS X N 1
ATOM 1141 C CA . LYS A 1 148 ? 1.008 28.479 29.461 1.00 25.03 148 LYS X CA 1
ATOM 1142 C C . LYS A 1 148 ? 0.920 29.849 28.788 1.00 28.50 148 LYS X C 1
ATOM 1143 O O . LYS A 1 148 ? 0.036 30.109 27.974 1.00 26.39 148 LYS X O 1
ATOM 1149 N N . THR A 1 149 ? 1.865 30.703 29.177 1.00 27.39 149 THR X N 1
ATOM 1150 C CA . THR A 1 149 ? 2.051 32.065 28.682 1.00 28.19 149 THR X CA 1
ATOM 1151 C C . THR A 1 149 ? 1.689 32.236 27.207 1.00 29.69 149 THR X C 1
ATOM 1152 O O . THR A 1 149 ? 0.760 32.967 26.843 1.00 29.59 149 THR X O 1
ATOM 1156 N N . ASN A 1 150 ? 2.450 31.579 26.349 1.00 29.90 150 ASN X N 1
ATOM 1157 C CA . ASN A 1 150 ? 2.126 31.568 24.934 1.00 27.60 150 ASN X CA 1
ATOM 1158 C C . ASN A 1 150 ? 2.374 30.168 24.429 1.00 29.21 150 ASN X C 1
ATOM 1159 O O . ASN A 1 150 ? 2.648 29.265 25.224 1.00 28.07 150 ASN X O 1
ATOM 1164 N N . GLN A 1 151 ? 2.278 29.964 23.123 1.00 26.56 151 GLN X N 1
ATOM 1165 C CA . GLN A 1 151 ? 2.413 28.613 22.617 1.00 27.73 151 GLN X CA 1
ATOM 1166 C C . GLN A 1 151 ? 3.854 28.160 22.692 1.00 21.95 151 GLN X C 1
ATOM 1167 O O . GLN A 1 151 ? 4.127 26.960 22.627 1.00 27.39 151 GLN X O 1
ATOM 1173 N N . ASP A 1 152 ? 4.782 29.101 22.857 1.00 22.55 152 ASP X N 1
ATOM 1174 C CA . ASP A 1 152 ? 6.205 28.752 22.774 1.00 21.01 152 ASP X CA 1
ATOM 1175 C C . ASP A 1 152 ? 6.936 28.658 24.115 1.00 22.07 152 ASP X C 1
ATOM 1176 O O . ASP A 1 152 ? 7.880 27.869 24.264 1.00 22.90 152 ASP X O 1
ATOM 1181 N N . TRP A 1 153 ? 6.500 29.452 25.087 1.00 22.67 153 TRP X N 1
ATOM 1182 C CA . TRP A 1 153 ? 7.192 29.530 26.371 1.00 23.32 153 TRP X CA 1
ATOM 1183 C C . TRP A 1 153 ? 6.225 29.401 27.534 1.00 23.27 153 TRP X C 1
ATOM 1184 O O . TRP A 1 153 ? 5.216 30.108 27.590 1.00 24.52 153 TRP X O 1
ATOM 1195 N N . TRP A 1 154 ? 6.525 28.477 28.446 1.00 18.56 154 TRP X N 1
ATOM 1196 C CA . TRP A 1 154 ? 5.662 28.223 29.591 1.00 19.36 154 TRP X CA 1
ATOM 1197 C C . TRP A 1 154 ? 6.415 28.460 30.893 1.00 18.70 154 TRP X C 1
ATOM 1198 O O . TRP A 1 154 ? 7.609 28.184 30.984 1.00 18.90 154 TRP X O 1
ATOM 1209 N N . GLU A 1 155 ? 5.714 28.957 31.905 1.00 18.76 155 GLU X N 1
ATOM 1210 C CA . GLU A 1 155 ? 6.301 29.091 33.234 1.00 16.16 155 GLU X CA 1
ATOM 1211 C C . GLU A 1 155 ? 6.331 27.717 33.922 1.00 20.16 155 GLU X C 1
ATOM 1212 O O . GLU A 1 155 ? 5.298 27.051 34.037 1.00 16.87 155 GLU X O 1
ATOM 1218 N N . ALA A 1 156 ? 7.522 27.308 34.363 1.00 18.48 156 ALA X N 1
ATOM 1219 C CA . ALA A 1 156 ? 7.737 26.003 34.999 1.00 16.71 156 ALA X CA 1
ATOM 1220 C C . ALA A 1 156 ? 8.377 26.149 36.391 1.00 19.74 156 ALA X C 1
ATOM 1221 O O . ALA A 1 156 ? 8.927 27.202 36.726 1.00 18.02 156 ALA X O 1
ATOM 1223 N N . ARG A 1 157 ? 8.299 25.091 37.190 1.00 16.73 157 ARG X N 1
ATOM 1224 C CA . ARG A 1 157 ? 8.865 25.075 38.529 1.00 18.99 157 ARG X CA 1
ATOM 1225 C C . ARG A 1 157 ? 9.599 23.760 38.707 1.00 17.98 157 ARG X C 1
ATOM 1226 O O . ARG A 1 157 ? 9.065 22.701 38.391 1.00 18.50 157 ARG X O 1
ATOM 1234 N N . ASN A 1 158 ? 10.824 23.810 39.201 1.00 13.07 158 ASN X N 1
ATOM 1235 C CA . ASN A 1 158 ? 11.548 22.562 39.417 1.00 19.21 158 ASN X CA 1
ATOM 1236 C C . ASN A 1 158 ? 11.362 22.008 40.840 1.00 18.90 158 ASN X C 1
ATOM 1237 O O . ASN A 1 158 ? 10.656 22.608 41.661 1.00 21.47 158 ASN X O 1
ATOM 1242 N N . ALA A 1 159 ? 11.975 20.862 41.119 1.00 25.52 159 ALA X N 1
ATOM 1243 C CA . ALA A 1 159 ? 11.837 20.201 42.421 1.00 23.15 159 ALA X CA 1
ATOM 1244 C C . ALA A 1 159 ? 12.308 21.085 43.569 1.00 30.47 159 ALA X C 1
ATOM 1245 O O . ALA A 1 159 ? 11.826 20.962 44.699 1.00 32.82 159 ALA X O 1
ATOM 1247 N N . LEU A 1 160 ? 13.263 21.962 43.278 1.00 26.33 160 LEU X N 1
ATOM 1248 C CA . LEU A 1 160 ? 13.813 22.850 44.290 1.00 28.18 160 LEU X CA 1
ATOM 1249 C C . LEU A 1 160 ? 12.869 24.018 44.603 1.00 31.08 160 LEU X C 1
ATOM 1250 O O . LEU A 1 160 ? 12.988 24.658 45.647 1.00 31.44 160 LEU X O 1
ATOM 1255 N N . GLY A 1 161 ? 11.922 24.281 43.710 1.00 27.88 161 GLY X N 1
ATOM 1256 C CA . GLY A 1 161 ? 11.002 25.394 43.885 1.00 26.57 161 GLY X CA 1
ATOM 1257 C C . GLY A 1 161 ? 11.361 26.590 43.023 1.00 22.26 161 GLY X C 1
ATOM 1258 O O . GLY A 1 161 ? 10.677 27.616 43.047 1.00 22.32 161 GLY X O 1
ATOM 1259 N N . THR A 1 162 ? 12.435 26.451 42.250 1.00 25.94 162 THR X N 1
ATOM 1260 C CA . THR A 1 162 ? 12.872 27.497 41.332 1.00 22.00 162 THR X CA 1
ATOM 1261 C C . THR A 1 162 ? 11.959 27.605 40.106 1.00 23.44 162 THR X C 1
ATOM 1262 O O . THR A 1 162 ? 11.622 26.602 39.474 1.00 20.41 162 THR X O 1
ATOM 1266 N N . THR A 1 163 ? 11.580 28.833 39.769 1.00 19.92 163 THR X N 1
ATOM 1267 C CA . THR A 1 163 ? 10.603 29.086 38.716 1.00 22.13 163 THR X CA 1
ATOM 1268 C C . THR A 1 163 ? 11.223 29.858 37.547 1.00 22.66 163 THR X C 1
ATOM 1269 O O . THR A 1 163 ? 12.114 30.675 37.734 1.00 23.03 163 THR X O 1
ATOM 1273 N N . GLY A 1 164 ? 10.736 29.609 36.335 1.00 20.97 164 GLY X N 1
ATOM 1274 C CA . GLY A 1 164 ? 11.226 30.325 35.179 1.00 17.44 164 GLY X CA 1
ATOM 1275 C C . GLY A 1 164 ? 10.595 29.781 33.911 1.00 16.34 164 GLY X C 1
ATOM 1276 O O . GLY A 1 164 ? 9.868 28.803 33.952 1.00 15.77 164 GLY X O 1
ATOM 1277 N N . LEU A 1 165 ? 10.911 30.401 32.785 1.00 14.97 165 LEU X N 1
ATOM 1278 C CA . LEU A 1 165 ? 10.309 30.044 31.512 1.00 17.90 165 LEU X CA 1
ATOM 1279 C C . LEU A 1 165 ? 11.067 28.903 30.839 1.00 16.77 165 LEU X C 1
ATOM 1280 O O . LEU A 1 165 ? 12.290 28.808 30.929 1.00 14.46 165 LEU X O 1
ATOM 1285 N N . VAL A 1 166 ? 10.319 28.055 30.145 1.00 14.63 166 VAL X N 1
ATOM 1286 C CA . VAL A 1 166 ? 10.875 26.905 29.453 1.00 15.51 166 VAL X CA 1
ATOM 1287 C C . VAL A 1 166 ? 10.214 26.804 28.075 1.00 16.34 166 VAL X C 1
ATOM 1288 O O . VAL A 1 166 ? 9.054 27.202 27.903 1.00 17.33 166 VAL X O 1
ATOM 1292 N N . PRO A 1 167 ? 10.950 26.285 27.082 1.00 19.15 167 PRO X N 1
ATOM 1293 C CA . PRO A 1 167 ? 10.354 26.138 25.750 1.00 18.30 167 PRO X CA 1
ATOM 1294 C C . PRO A 1 167 ? 9.349 24.997 25.740 1.00 18.96 167 PRO X C 1
ATOM 1295 O O . PRO A 1 167 ? 9.659 23.911 26.236 1.00 19.40 167 PRO X O 1
ATOM 1299 N N . ALA A 1 168 ? 8.168 25.230 25.175 1.00 22.05 168 ALA X N 1
ATOM 1300 C CA . ALA A 1 168 ? 7.128 24.203 25.127 1.00 23.35 168 ALA X CA 1
ATOM 1301 C C . ALA A 1 168 ? 7.561 22.962 24.343 1.00 25.21 168 ALA X C 1
ATOM 1302 O O . ALA A 1 168 ? 7.138 21.838 24.657 1.00 24.84 168 ALA X O 1
ATOM 1304 N N . ASN A 1 169 ? 8.411 23.159 23.335 1.00 25.31 169 ASN X N 1
ATOM 1305 C CA . ASN A 1 169 ? 8.907 22.041 22.521 1.00 23.82 169 ASN X CA 1
ATOM 1306 C C . ASN A 1 169 ? 10.048 21.250 23.178 1.00 26.05 169 ASN X C 1
ATOM 1307 O O . ASN A 1 169 ? 10.615 20.336 22.574 1.00 23.36 169 ASN X O 1
ATOM 1312 N N . TYR A 1 170 ? 10.371 21.599 24.424 1.00 21.92 170 TYR X N 1
ATOM 1313 C CA . TYR A 1 170 ? 11.410 20.899 25.164 1.00 19.55 170 TYR X CA 1
ATOM 1314 C C . TYR A 1 170 ? 10.815 20.045 26.299 1.00 22.87 170 TYR X C 1
ATOM 1315 O O . TYR A 1 170 ? 11.547 19.396 27.045 1.00 20.13 170 TYR X O 1
ATOM 1324 N N . VAL A 1 171 ? 9.492 20.071 26.440 1.00 20.51 171 VAL X N 1
ATOM 1325 C CA . VAL A 1 171 ? 8.834 19.300 27.478 1.00 18.72 171 VAL X CA 1
ATOM 1326 C C . VAL A 1 171 ? 7.696 18.424 26.944 1.00 21.90 171 VAL X C 1
ATOM 1327 O O . VAL A 1 171 ? 7.090 18.720 25.914 1.00 20.61 171 VAL X O 1
ATOM 1331 N N . GLN A 1 172 ? 7.409 17.353 27.671 1.00 19.96 172 GLN X N 1
ATOM 1332 C CA . GLN A 1 172 ? 6.334 16.436 27.331 1.00 24.93 172 GLN X CA 1
ATOM 1333 C C . GLN A 1 172 ? 5.532 16.032 28.568 1.00 25.60 172 GLN X C 1
ATOM 1334 O O . GLN A 1 172 ? 6.112 15.787 29.625 1.00 25.77 172 GLN X O 1
ATOM 1340 N N . ILE A 1 173 ? 4.212 15.932 28.434 1.00 31.89 173 ILE X N 1
ATOM 1341 C CA . ILE A 1 173 ? 3.370 15.436 29.528 1.00 35.54 173 ILE X CA 1
ATOM 1342 C C . ILE A 1 173 ? 3.929 14.121 30.073 1.00 40.45 173 ILE X C 1
ATOM 1343 O O . ILE A 1 173 ? 4.255 13.210 29.308 1.00 37.39 173 ILE X O 1
ATOM 1348 N N . GLN A 1 174 ? 4.035 14.020 31.397 1.00 39.45 174 GLN X N 1
ATOM 1349 C CA . GLN A 1 174 ? 4.749 12.904 32.009 1.00 36.76 174 GLN X CA 1
ATOM 1350 C C . GLN A 1 174 ? 3.998 11.583 31.875 1.00 46.25 174 GLN X C 1
ATOM 1351 O O . GLN A 1 174 ? 4.567 10.581 31.431 1.00 49.42 174 GLN X O 1
#